Protein AF-A0AAW6TXP4-F1 (afdb_monomer_lite)

Foldseek 3Di:
DDPVVVVVVVVVVVVLVVLVVLLVLLVLVVVCVVPVDPVSVVVNVVCVVVNVVVLVVQQVVCCVPPVDGADPVRSSVSSNVVSVVVNVVSVVVVVVVD

pLDDT: mean 76.38, std 8.41, range [42.56, 86.06]

Organism: NCBI:txid3044600

Radius of gyration: 16.15 Å; chains: 1; bounding box: 36×32×45 Å

Secondary structure (DSSP, 8-state):
--HHHHHHHHHHHHHHHHHHHHHHHHHHHHHHHHS--HHHHHHHHHHHHHHHHHHHHHHHHHHHHHS-PPPHHHHHHHHHHHHHHHHHHHHHHHHTT-

Sequence (98 aa):
MGIPQLLVFTTVYFLCMVVDVGLFFLMIRALVLRWPTWWLVGFDAAGRRLIDGLLLRINNLWYGVFHTHLSDKGQLIAAIVLFYLAWLAVHSSTSVVR

Structure (mmCIF, N/CA/C/O backbone):
data_AF-A0AAW6TXP4-F1
#
_entry.id   AF-A0AAW6TXP4-F1
#
loop_
_atom_site.group_PDB
_atom_site.id
_atom_site.type_symbol
_atom_site.label_atom_id
_atom_site.label_alt_id
_atom_site.label_comp_id
_atom_site.label_asym_id
_atom_site.label_entity_id
_atom_site.label_seq_id
_atom_site.pdbx_PDB_ins_code
_atom_site.Cartn_x
_atom_site.Cartn_y
_atom_site.Cartn_z
_atom_site.occupancy
_atom_site.B_iso_or_equiv
_atom_site.auth_seq_id
_atom_site.auth_comp_id
_atom_site.auth_asym_id
_atom_site.auth_atom_id
_atom_site.pdbx_PDB_model_num
ATOM 1 N N . MET A 1 1 ? 9.467 13.247 -30.230 1.00 54.69 1 MET A N 1
ATOM 2 C CA . MET A 1 1 ? 9.672 12.292 -29.117 1.00 54.69 1 MET A CA 1
ATOM 3 C C . MET A 1 1 ? 9.410 10.895 -2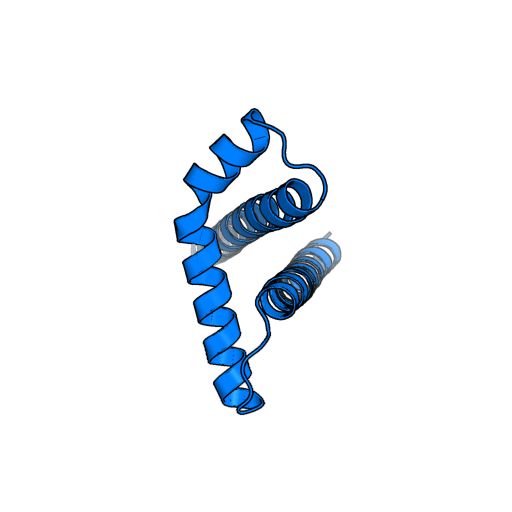9.650 1.00 54.69 1 MET A C 1
ATOM 5 O O . MET A 1 1 ? 8.447 10.730 -30.388 1.00 54.69 1 MET A O 1
ATOM 9 N N . GLY A 1 2 ? 10.295 9.932 -29.390 1.00 67.00 2 GLY A N 1
ATOM 10 C CA . GLY A 1 2 ? 10.178 8.594 -29.979 1.00 67.00 2 GLY A CA 1
ATOM 11 C C . GLY A 1 2 ? 8.992 7.819 -29.398 1.00 67.00 2 GLY A C 1
ATOM 12 O O . GLY A 1 2 ? 8.755 7.875 -28.193 1.00 67.00 2 GLY A O 1
ATOM 13 N N . ILE A 1 3 ? 8.297 7.047 -30.238 1.00 69.94 3 ILE A N 1
ATOM 14 C CA . ILE A 1 3 ? 7.236 6.091 -29.862 1.00 69.94 3 ILE A CA 1
ATOM 15 C C . ILE A 1 3 ? 7.566 5.272 -28.585 1.00 69.94 3 ILE A C 1
ATOM 17 O O . ILE A 1 3 ? 6.680 5.147 -27.737 1.00 69.94 3 ILE A O 1
ATOM 21 N N . PRO A 1 4 ? 8.808 4.777 -28.352 1.00 73.19 4 PRO A N 1
ATOM 22 C CA . PRO A 1 4 ? 9.121 4.035 -27.123 1.00 73.19 4 PRO A CA 1
ATOM 23 C C . PRO A 1 4 ? 9.096 4.884 -25.844 1.00 73.19 4 PRO A C 1
ATOM 25 O O . PRO A 1 4 ? 8.738 4.375 -24.787 1.00 73.19 4 PRO A O 1
ATOM 28 N N . GLN A 1 5 ? 9.435 6.174 -25.908 1.00 71.31 5 GLN A N 1
ATOM 29 C CA . GLN A 1 5 ? 9.419 7.043 -24.724 1.00 71.31 5 GLN A CA 1
ATOM 30 C C . GLN A 1 5 ? 7.983 7.304 -24.264 1.00 71.31 5 GLN A C 1
ATOM 32 O O . GLN A 1 5 ? 7.702 7.293 -23.070 1.00 71.31 5 GLN A O 1
ATOM 37 N N . LEU A 1 6 ? 7.065 7.473 -25.218 1.00 73.94 6 LEU A N 1
ATOM 38 C CA . LEU A 1 6 ? 5.653 7.725 -24.944 1.00 73.94 6 LEU A CA 1
ATOM 39 C C . LEU A 1 6 ? 5.007 6.532 -24.219 1.00 73.94 6 LEU A C 1
ATOM 41 O O . LEU A 1 6 ? 4.345 6.729 -23.206 1.00 73.94 6 LEU A O 1
ATOM 45 N N . LEU A 1 7 ? 5.305 5.302 -24.654 1.00 78.19 7 LEU A N 1
ATOM 46 C CA . LEU A 1 7 ? 4.864 4.066 -23.991 1.00 78.19 7 LEU A CA 1
ATOM 47 C C . LEU A 1 7 ? 5.352 3.951 -22.541 1.00 78.19 7 LEU A C 1
ATOM 49 O O . LEU A 1 7 ? 4.580 3.567 -21.658 1.00 78.19 7 LEU A O 1
ATOM 53 N N . VAL A 1 8 ? 6.615 4.300 -22.279 1.00 80.12 8 VAL A N 1
ATOM 54 C CA . VAL A 1 8 ? 7.173 4.282 -20.918 1.00 80.12 8 VAL A CA 1
ATOM 55 C C . VAL A 1 8 ? 6.449 5.294 -20.033 1.00 80.12 8 VAL A C 1
ATOM 57 O O . VAL A 1 8 ? 5.996 4.931 -18.949 1.00 80.12 8 VAL A O 1
ATOM 60 N N . PHE A 1 9 ? 6.251 6.527 -20.510 1.00 79.25 9 PHE A N 1
ATOM 61 C CA . PHE A 1 9 ? 5.509 7.544 -19.763 1.00 79.25 9 PHE A CA 1
ATOM 62 C C . PHE A 1 9 ? 4.070 7.115 -19.470 1.00 79.25 9 PHE A C 1
ATOM 64 O O . PHE A 1 9 ? 3.630 7.237 -18.330 1.00 79.25 9 PHE A O 1
ATOM 71 N N . THR A 1 10 ? 3.346 6.558 -20.446 1.00 81.81 10 THR A N 1
ATOM 72 C CA . THR A 1 10 ? 1.967 6.090 -20.231 1.00 81.81 10 THR A CA 1
ATOM 73 C C . THR A 1 10 ? 1.905 4.945 -19.221 1.00 81.81 10 THR A C 1
ATOM 75 O O . THR A 1 10 ? 1.012 4.921 -18.379 1.00 81.81 10 THR A O 1
ATOM 78 N N . THR A 1 11 ? 2.873 4.027 -19.253 1.00 83.44 11 THR A N 1
ATOM 79 C CA . THR A 1 11 ? 2.934 2.897 -18.313 1.00 83.44 11 THR A CA 1
ATOM 80 C C . THR A 1 11 ? 3.203 3.370 -16.885 1.00 83.44 11 THR A C 1
ATOM 82 O O . THR A 1 11 ? 2.517 2.950 -15.955 1.00 83.44 11 THR A O 1
ATOM 85 N N . VAL A 1 12 ? 4.159 4.289 -16.707 1.00 78.75 12 VAL A N 1
ATOM 86 C CA . VAL A 1 12 ? 4.449 4.902 -15.401 1.00 78.75 12 VAL A CA 1
ATOM 87 C C . VAL A 1 12 ? 3.232 5.675 -14.893 1.00 78.75 12 VAL A C 1
ATOM 89 O O . VAL A 1 12 ? 2.871 5.545 -13.726 1.00 78.75 12 VAL A O 1
ATOM 92 N N . TYR A 1 13 ? 2.549 6.416 -15.766 1.00 79.12 13 TYR A N 1
ATOM 93 C CA . TYR A 1 13 ? 1.352 7.171 -15.401 1.00 79.12 13 TYR A CA 1
ATOM 94 C C . TYR A 1 13 ? 0.191 6.259 -14.984 1.00 79.12 13 TYR A C 1
ATOM 96 O O . TYR A 1 13 ? -0.486 6.525 -13.993 1.00 79.12 13 TYR A O 1
ATOM 104 N N . PHE A 1 14 ? -0.009 5.145 -15.693 1.00 81.94 14 PHE A N 1
ATOM 105 C CA . PHE A 1 14 ? -1.014 4.145 -15.339 1.00 81.94 14 PHE A CA 1
ATOM 106 C C . PHE A 1 14 ? -0.717 3.504 -13.978 1.00 81.94 14 PHE A C 1
ATOM 108 O O . PHE A 1 14 ? -1.612 3.373 -13.147 1.00 81.94 14 PHE A O 1
ATOM 115 N N . LEU A 1 15 ? 0.549 3.165 -13.715 1.00 78.62 15 LEU A N 1
ATOM 116 C CA . LEU A 1 15 ? 0.981 2.670 -12.406 1.00 78.62 15 LEU A CA 1
ATOM 117 C C . LEU A 1 15 ? 0.719 3.693 -11.295 1.00 78.62 15 LEU A C 1
ATOM 119 O O . LEU A 1 15 ? 0.229 3.309 -10.236 1.00 78.62 15 LEU A O 1
ATOM 123 N N . CYS A 1 16 ? 0.975 4.980 -11.542 1.00 78.62 16 CYS A N 1
ATOM 124 C CA . CYS A 1 16 ? 0.669 6.045 -10.583 1.00 78.62 16 CYS A CA 1
ATOM 125 C C . CYS A 1 16 ? -0.830 6.116 -10.282 1.00 78.62 16 CYS A C 1
ATOM 127 O O . CYS A 1 16 ? -1.214 6.089 -9.120 1.00 78.62 16 CYS A O 1
ATOM 129 N N . MET A 1 17 ? -1.676 6.083 -11.314 1.00 79.75 17 MET A N 1
ATOM 130 C CA . MET A 1 17 ? -3.135 6.027 -11.165 1.00 79.75 17 MET A CA 1
ATOM 131 C C . MET A 1 17 ? -3.585 4.851 -10.289 1.00 79.75 17 MET A C 1
ATOM 133 O O . MET A 1 17 ? -4.417 5.019 -9.401 1.00 79.75 17 MET A O 1
ATOM 137 N N . VAL A 1 18 ? -3.019 3.658 -10.493 1.00 80.50 18 VAL A N 1
ATOM 138 C CA . VAL A 1 18 ? -3.339 2.483 -9.667 1.00 80.50 18 VAL A CA 1
ATOM 139 C C . VAL A 1 18 ? -2.905 2.688 -8.210 1.00 80.50 18 VAL A C 1
ATOM 141 O O . VAL A 1 18 ? -3.635 2.303 -7.293 1.00 80.50 18 VAL A O 1
ATOM 144 N N . VAL A 1 19 ? -1.747 3.314 -7.983 1.00 77.94 19 VAL A N 1
ATOM 145 C CA . VAL A 1 19 ? -1.253 3.661 -6.641 1.00 77.94 19 VAL A CA 1
ATOM 146 C C . VAL A 1 19 ? -2.170 4.681 -5.960 1.00 77.94 19 VAL A C 1
ATOM 148 O O . VAL A 1 19 ? -2.537 4.468 -4.805 1.00 77.94 19 VAL A O 1
ATOM 151 N N . ASP A 1 20 ? -2.602 5.728 -6.666 1.00 78.06 20 ASP A N 1
ATOM 152 C CA . ASP A 1 20 ? -3.537 6.741 -6.159 1.00 78.06 20 ASP A CA 1
ATOM 153 C C . ASP A 1 20 ? -4.896 6.132 -5.792 1.00 78.06 20 ASP A C 1
ATOM 155 O O . ASP A 1 20 ? -5.439 6.403 -4.719 1.00 78.06 20 ASP A O 1
ATOM 159 N N . VAL A 1 21 ? -5.429 5.243 -6.636 1.00 83.31 21 VAL A N 1
ATOM 160 C CA . VAL A 1 21 ? -6.665 4.506 -6.337 1.00 83.31 21 VAL A CA 1
ATOM 161 C C . VAL A 1 21 ? -6.489 3.652 -5.078 1.00 83.31 21 VAL A C 1
ATOM 163 O O . VAL A 1 21 ? -7.354 3.661 -4.202 1.00 83.31 21 VAL A O 1
ATOM 166 N N . GLY A 1 22 ? -5.359 2.951 -4.940 1.00 80.25 22 GLY A N 1
ATOM 167 C CA . GLY A 1 22 ? -5.038 2.182 -3.735 1.00 80.25 22 GLY A CA 1
ATOM 168 C C . GLY A 1 22 ? -4.998 3.052 -2.475 1.00 80.25 22 GLY A C 1
ATOM 169 O O . GLY A 1 22 ? -5.623 2.705 -1.472 1.00 80.25 22 GLY A O 1
ATOM 170 N N . LEU A 1 23 ? -4.333 4.207 -2.553 1.00 79.25 23 LEU A N 1
ATOM 171 C CA . LEU A 1 23 ? -4.275 5.226 -1.499 1.00 79.25 23 LEU A CA 1
ATOM 172 C C . LEU A 1 23 ? -5.658 5.705 -1.086 1.00 79.25 23 LEU A C 1
ATOM 174 O O . LEU A 1 23 ? -5.949 5.777 0.107 1.00 79.25 23 LEU A O 1
ATOM 178 N N . PHE A 1 24 ? -6.516 5.986 -2.063 1.00 82.88 24 PHE A N 1
ATOM 179 C CA . PHE A 1 24 ? -7.877 6.435 -1.822 1.00 82.88 24 PHE A CA 1
ATOM 180 C C . PHE A 1 24 ? -8.661 5.415 -0.990 1.00 82.88 24 PHE A C 1
ATOM 182 O O . PHE A 1 24 ? -9.215 5.764 0.052 1.00 82.88 24 PHE A O 1
ATOM 189 N N . PHE A 1 25 ? -8.643 4.135 -1.373 1.00 83.19 25 PHE A N 1
ATOM 190 C CA . PHE A 1 25 ? -9.309 3.082 -0.597 1.00 83.19 25 PHE A CA 1
ATOM 191 C C . PHE A 1 25 ? -8.707 2.906 0.806 1.00 83.19 25 PHE A C 1
ATOM 193 O O . PHE A 1 25 ? -9.434 2.652 1.768 1.00 83.19 25 PHE A O 1
ATOM 200 N N . LEU A 1 26 ? -7.392 3.074 0.952 1.00 81.56 26 LEU A N 1
ATOM 201 C CA . LEU A 1 26 ? -6.705 2.967 2.240 1.00 81.56 26 LEU A CA 1
ATOM 202 C C . LEU A 1 26 ? -7.094 4.111 3.181 1.00 81.56 26 LEU A C 1
ATOM 204 O O . LEU A 1 26 ? -7.344 3.899 4.370 1.00 81.56 26 LEU A O 1
ATOM 208 N N . MET A 1 27 ? -7.221 5.312 2.622 1.00 80.75 27 MET A N 1
ATOM 209 C CA . MET A 1 27 ? -7.683 6.504 3.318 1.00 80.75 27 MET A CA 1
ATOM 210 C C . MET A 1 27 ? -9.154 6.370 3.722 1.00 80.75 27 MET A C 1
ATOM 212 O O . MET A 1 27 ? -9.499 6.691 4.857 1.00 80.75 27 MET A O 1
ATOM 216 N N . ILE A 1 28 ? -10.002 5.809 2.851 1.00 82.25 28 ILE A N 1
ATOM 217 C CA . ILE A 1 28 ? -11.390 5.464 3.183 1.00 82.25 28 ILE A CA 1
ATOM 218 C C . ILE A 1 28 ? -11.445 4.482 4.355 1.00 82.25 28 ILE A C 1
ATOM 220 O O . ILE A 1 28 ? -12.189 4.727 5.299 1.00 82.25 28 ILE A O 1
ATOM 224 N N . ARG A 1 29 ? -10.629 3.421 4.367 1.00 80.75 29 ARG A N 1
ATOM 225 C CA . ARG A 1 29 ? -10.593 2.464 5.487 1.00 80.75 29 ARG A CA 1
ATOM 226 C C . ARG A 1 29 ? -10.172 3.127 6.800 1.00 80.75 29 ARG A C 1
ATOM 228 O O . ARG A 1 29 ? -10.772 2.866 7.842 1.00 80.75 29 ARG A O 1
ATOM 235 N N . ALA A 1 30 ? -9.186 4.024 6.757 1.00 79.06 30 ALA A N 1
ATOM 236 C CA . ALA A 1 30 ? -8.796 4.828 7.916 1.00 79.06 30 ALA A CA 1
ATOM 237 C C . ALA A 1 30 ? -9.932 5.758 8.382 1.00 79.06 30 ALA A C 1
ATOM 239 O O . ALA A 1 30 ? -10.159 5.915 9.584 1.00 79.06 30 ALA A O 1
ATOM 240 N N . LEU A 1 31 ? -10.681 6.330 7.436 1.00 83.25 31 LEU A N 1
ATOM 241 C CA . LEU A 1 31 ? -11.831 7.181 7.715 1.00 83.25 31 LEU A CA 1
ATOM 242 C C . LEU A 1 31 ? -12.989 6.385 8.323 1.00 83.25 31 LEU A C 1
ATOM 244 O O . LEU A 1 31 ? -13.573 6.841 9.296 1.00 83.25 31 LEU A O 1
ATOM 248 N N . VAL A 1 32 ? -13.263 5.174 7.834 1.00 83.88 32 VAL A N 1
ATOM 249 C CA . VAL A 1 32 ? -14.270 4.241 8.376 1.00 83.88 32 VAL A CA 1
ATOM 250 C C . VAL A 1 32 ? -13.927 3.838 9.808 1.00 83.88 32 VAL A C 1
ATOM 252 O O . VAL A 1 32 ? -14.805 3.810 10.665 1.00 83.88 32 VAL A O 1
ATOM 255 N N . LEU A 1 33 ? -12.646 3.583 10.094 1.00 80.25 33 LEU A N 1
ATOM 256 C CA . LEU A 1 33 ? -12.151 3.295 11.445 1.00 80.25 33 LEU A CA 1
ATOM 257 C C . LEU A 1 33 ? -12.409 4.439 12.433 1.00 80.25 33 LEU A C 1
ATOM 259 O O . LEU A 1 33 ? -12.594 4.192 13.623 1.00 80.25 33 LEU A O 1
ATOM 263 N N . ARG A 1 34 ? -12.400 5.685 11.952 1.00 80.19 34 ARG A N 1
ATOM 264 C CA . ARG A 1 34 ? -12.641 6.883 12.764 1.00 80.19 34 ARG A CA 1
ATOM 265 C C . ARG A 1 34 ? -14.136 7.251 12.808 1.00 80.19 34 ARG A C 1
ATOM 267 O O . ARG A 1 34 ? -14.608 7.679 13.854 1.00 80.19 34 ARG A O 1
ATOM 274 N N . TRP A 1 35 ? -14.852 7.118 11.688 1.00 82.06 35 TRP A N 1
ATOM 275 C CA . TRP A 1 35 ? -16.238 7.555 11.454 1.00 82.06 35 TRP A CA 1
ATOM 276 C C . TRP A 1 35 ? -17.013 6.480 10.668 1.00 82.06 35 TRP A C 1
ATOM 278 O O . TRP A 1 35 ? -17.231 6.620 9.458 1.00 82.06 35 TRP A O 1
ATOM 288 N N . PRO A 1 36 ? -17.456 5.399 11.331 1.00 80.94 36 PRO A N 1
ATOM 289 C CA . PRO A 1 36 ? -18.169 4.313 10.671 1.00 80.94 36 PRO A CA 1
ATOM 290 C C . PRO A 1 36 ? -19.591 4.756 10.303 1.00 80.94 36 PRO A C 1
ATOM 292 O O . PRO A 1 36 ? -20.528 4.660 11.091 1.00 80.94 36 PRO A O 1
ATOM 295 N N . THR A 1 37 ? -19.762 5.257 9.084 1.00 86.06 37 THR A N 1
ATOM 296 C CA . THR A 1 37 ? -21.070 5.582 8.497 1.00 86.06 37 THR A CA 1
ATOM 297 C C . THR A 1 37 ? -21.481 4.489 7.522 1.00 86.06 37 THR A C 1
ATOM 299 O O . THR A 1 37 ? -20.645 3.931 6.817 1.00 86.06 37 THR A O 1
ATOM 302 N N . TRP A 1 38 ? -22.777 4.181 7.456 1.00 83.94 38 TRP A N 1
ATOM 303 C CA . TRP A 1 38 ? -23.306 3.057 6.669 1.00 83.94 38 TRP A CA 1
ATOM 304 C C . TRP A 1 38 ? -22.877 3.083 5.195 1.00 83.94 38 TRP A C 1
ATOM 306 O O . TRP A 1 38 ? -22.525 2.048 4.634 1.00 83.94 38 TRP A O 1
ATOM 316 N N . TRP A 1 39 ? -22.833 4.270 4.586 1.00 83.62 39 TRP A N 1
ATOM 317 C CA . TRP A 1 39 ? -22.367 4.445 3.208 1.00 83.62 39 TRP A CA 1
ATOM 318 C C . TRP A 1 39 ? -20.865 4.148 3.049 1.00 83.62 39 TRP A C 1
ATOM 320 O O . TRP A 1 39 ? -20.460 3.424 2.141 1.00 83.62 39 TRP A O 1
ATOM 330 N N . LEU A 1 40 ? -20.046 4.634 3.984 1.00 81.06 40 LEU A N 1
ATOM 331 C CA . LEU A 1 40 ? -18.597 4.423 4.022 1.00 81.06 40 LEU A CA 1
ATOM 332 C C . LEU A 1 40 ? -18.232 2.955 4.287 1.00 81.06 40 LEU A C 1
ATOM 334 O O . LEU A 1 40 ? -17.308 2.435 3.670 1.00 81.06 40 LEU A O 1
ATOM 338 N N . VAL A 1 41 ? -18.988 2.264 5.142 1.00 82.00 41 VAL A N 1
ATOM 339 C CA . VAL A 1 41 ? -18.817 0.824 5.402 1.00 82.00 41 VAL A CA 1
ATOM 340 C C . VAL A 1 41 ? -19.168 -0.009 4.165 1.00 82.00 41 VAL A C 1
ATOM 342 O O . VAL A 1 41 ? -18.455 -0.960 3.853 1.00 82.00 41 VAL A O 1
ATOM 345 N N . GLY A 1 42 ? -20.223 0.355 3.428 1.00 82.12 42 GLY A N 1
ATOM 346 C CA . GLY A 1 42 ? -20.559 -0.295 2.157 1.00 82.12 42 GLY A CA 1
ATOM 347 C C . GLY A 1 42 ? -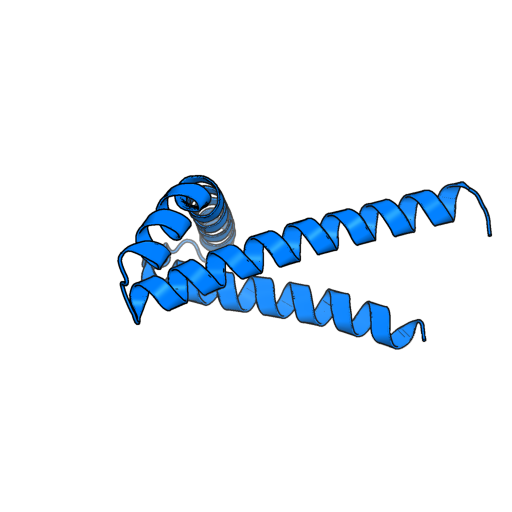19.463 -0.122 1.101 1.00 82.12 42 GLY A C 1
ATOM 348 O O . GLY A 1 42 ? -19.123 -1.070 0.392 1.00 82.12 42 GLY A O 1
ATOM 349 N N . PHE A 1 43 ? -18.856 1.066 1.043 1.00 80.75 43 PHE A N 1
ATOM 350 C CA . PHE A 1 43 ? -17.739 1.347 0.144 1.00 80.75 43 PHE A CA 1
ATOM 351 C C . PHE A 1 43 ? -16.451 0.607 0.554 1.00 80.75 43 PHE A C 1
ATOM 353 O O . PHE A 1 43 ? -15.787 0.012 -0.296 1.00 80.75 43 PHE A O 1
ATOM 360 N N . ASP A 1 44 ? -16.129 0.567 1.854 1.00 81.44 44 ASP A N 1
ATOM 361 C CA . ASP A 1 44 ? -15.021 -0.238 2.395 1.00 81.44 44 ASP A CA 1
ATOM 362 C C . ASP A 1 44 ? -15.198 -1.719 2.062 1.00 81.44 44 ASP A C 1
ATOM 364 O O . ASP A 1 44 ? -14.256 -2.359 1.610 1.00 81.44 44 ASP A O 1
ATOM 368 N N . ALA A 1 45 ? -16.411 -2.260 2.202 1.00 83.38 45 ALA A N 1
ATOM 369 C CA . ALA A 1 45 ? -16.692 -3.662 1.907 1.00 83.38 45 ALA A CA 1
ATOM 370 C C . ALA A 1 45 ? -16.391 -4.034 0.443 1.00 83.38 45 ALA A C 1
ATOM 372 O O . ALA A 1 45 ? -15.875 -5.123 0.187 1.00 83.38 45 ALA A O 1
ATOM 373 N N . ALA A 1 46 ? -16.646 -3.125 -0.505 1.00 84.62 46 ALA A N 1
ATOM 374 C CA . ALA A 1 46 ? -16.310 -3.324 -1.914 1.00 84.62 46 ALA A CA 1
ATOM 375 C C . ALA A 1 46 ? -14.787 -3.328 -2.155 1.00 84.62 46 ALA A C 1
ATOM 377 O O . ALA A 1 46 ? -14.277 -4.159 -2.909 1.00 84.62 46 ALA A O 1
ATOM 378 N N . GLY A 1 47 ? -14.051 -2.437 -1.481 1.00 78.81 47 GLY A N 1
ATOM 379 C CA . GLY A 1 47 ? -12.589 -2.328 -1.571 1.00 78.81 47 GLY A CA 1
ATOM 380 C C . GLY A 1 47 ? -11.811 -3.283 -0.657 1.00 78.81 47 GLY A C 1
ATOM 381 O O . GLY A 1 47 ? -10.589 -3.395 -0.777 1.00 78.81 47 GLY A O 1
ATOM 382 N N . ARG A 1 48 ? -12.491 -3.995 0.249 1.00 82.81 48 ARG A N 1
ATOM 383 C CA . ARG A 1 48 ? -11.864 -4.736 1.351 1.00 82.81 48 ARG A CA 1
ATOM 384 C C . ARG A 1 48 ? -10.850 -5.766 0.874 1.00 82.81 48 ARG A C 1
ATOM 386 O O . ARG A 1 48 ? -9.740 -5.789 1.387 1.00 82.81 48 ARG A O 1
ATOM 393 N N . ARG A 1 49 ? -11.185 -6.560 -0.150 1.00 82.81 49 ARG A N 1
ATOM 394 C CA . ARG A 1 49 ? -10.266 -7.570 -0.712 1.00 82.81 49 ARG A CA 1
ATOM 395 C C . ARG A 1 49 ? -8.986 -6.955 -1.277 1.00 82.81 49 ARG A C 1
ATOM 397 O O . ARG A 1 49 ? -7.918 -7.540 -1.124 1.00 82.81 49 ARG A O 1
ATOM 404 N N . LEU A 1 50 ? -9.097 -5.791 -1.919 1.00 81.50 50 LEU A N 1
ATOM 405 C CA . LEU A 1 50 ? -7.950 -5.075 -2.471 1.00 81.50 50 LEU A CA 1
ATOM 406 C C . LEU A 1 50 ? -7.026 -4.618 -1.337 1.00 81.50 50 LEU A C 1
ATOM 408 O O . LEU A 1 50 ? -5.829 -4.889 -1.369 1.00 81.50 50 LEU A O 1
ATOM 412 N N . ILE A 1 51 ? -7.599 -3.978 -0.314 1.00 80.94 51 ILE A N 1
ATOM 413 C CA . ILE A 1 51 ? -6.839 -3.450 0.822 1.00 80.94 51 ILE A CA 1
ATOM 414 C C . ILE A 1 51 ? -6.256 -4.571 1.683 1.00 80.94 51 ILE A C 1
ATOM 416 O O . ILE A 1 51 ? -5.096 -4.480 2.064 1.00 80.94 51 ILE A O 1
ATOM 420 N N . ASP A 1 52 ? -7.002 -5.641 1.958 1.00 83.19 52 ASP A N 1
ATOM 421 C CA . ASP A 1 52 ? -6.492 -6.787 2.719 1.00 83.19 52 ASP A CA 1
ATOM 422 C C . ASP A 1 52 ? -5.320 -7.456 1.990 1.00 83.19 52 ASP A C 1
ATOM 424 O O . ASP A 1 52 ? -4.301 -7.756 2.608 1.00 83.19 52 ASP A O 1
ATOM 428 N N . GLY A 1 53 ? -5.408 -7.618 0.664 1.00 82.88 53 GLY A N 1
ATOM 429 C CA . GLY A 1 53 ? -4.291 -8.118 -0.140 1.00 82.88 53 GLY A CA 1
ATOM 430 C C . GLY A 1 53 ? -3.065 -7.198 -0.094 1.00 82.88 53 GLY A C 1
ATOM 431 O O . GLY A 1 53 ? -1.930 -7.673 -0.025 1.00 82.88 53 GLY A O 1
ATOM 432 N N . LEU A 1 54 ? -3.287 -5.883 -0.084 1.00 79.81 54 LEU A N 1
ATOM 433 C CA . LEU A 1 54 ? -2.235 -4.876 0.031 1.00 79.81 54 LEU A CA 1
ATOM 434 C C . LEU A 1 54 ? -1.547 -4.925 1.405 1.00 79.81 54 LEU A C 1
ATOM 436 O O . LEU A 1 54 ? -0.320 -4.991 1.481 1.00 79.81 54 LEU A O 1
ATOM 440 N N . LEU A 1 55 ? -2.337 -4.945 2.483 1.00 80.38 55 LEU A N 1
ATOM 441 C CA . LEU A 1 55 ? -1.863 -5.025 3.866 1.00 80.38 55 LEU A CA 1
ATOM 442 C C . LEU A 1 55 ? -1.096 -6.323 4.110 1.00 80.38 55 LEU A C 1
ATOM 444 O O . LEU A 1 55 ? -0.027 -6.288 4.713 1.00 80.38 55 LEU A O 1
ATOM 448 N N . LEU A 1 56 ? -1.576 -7.448 3.572 1.00 82.50 56 LEU A N 1
ATOM 449 C CA . LE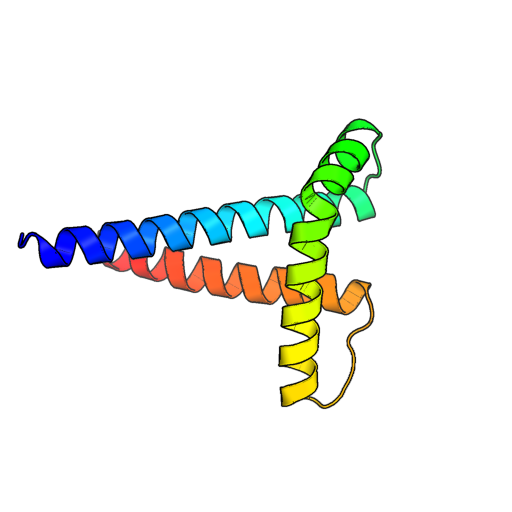U A 1 56 ? -0.877 -8.729 3.642 1.00 82.50 56 LEU A CA 1
ATOM 450 C C . LEU A 1 56 ? 0.501 -8.650 2.973 1.00 82.50 56 LEU A C 1
ATOM 452 O O . LEU A 1 56 ? 1.492 -9.127 3.520 1.00 82.50 56 LEU A O 1
ATOM 456 N N . ARG A 1 57 ? 0.585 -8.017 1.798 1.00 81.56 57 ARG A N 1
ATOM 457 C CA . ARG A 1 57 ? 1.846 -7.869 1.062 1.00 81.56 57 ARG A CA 1
ATOM 458 C C . ARG A 1 57 ? 2.838 -6.984 1.814 1.00 81.56 57 ARG A C 1
ATOM 460 O O . ARG A 1 57 ? 4.021 -7.308 1.863 1.00 81.56 57 ARG A O 1
ATOM 467 N N . ILE A 1 58 ? 2.345 -5.920 2.444 1.00 75.94 58 ILE A N 1
ATOM 468 C CA . ILE A 1 58 ? 3.137 -5.032 3.302 1.00 75.94 58 ILE A CA 1
ATOM 469 C C . ILE A 1 58 ? 3.597 -5.765 4.563 1.00 75.94 58 ILE A C 1
ATOM 471 O O . ILE A 1 58 ? 4.770 -5.679 4.911 1.00 75.94 58 ILE A O 1
ATOM 475 N N . ASN A 1 59 ? 2.722 -6.534 5.213 1.00 78.50 59 ASN A N 1
ATOM 476 C CA . ASN A 1 59 ? 3.079 -7.334 6.382 1.00 78.50 59 ASN A CA 1
ATOM 477 C C . ASN A 1 59 ? 4.125 -8.402 6.032 1.00 78.50 59 ASN A C 1
ATOM 479 O O . ASN A 1 59 ? 5.060 -8.599 6.796 1.00 78.50 59 ASN A O 1
ATOM 483 N N . ASN A 1 60 ? 4.028 -9.040 4.861 1.00 82.06 60 ASN A N 1
ATOM 484 C CA . ASN A 1 60 ? 5.028 -10.004 4.394 1.00 82.06 60 ASN A CA 1
ATOM 485 C C . ASN A 1 60 ? 6.385 -9.344 4.110 1.00 82.06 60 ASN A C 1
ATOM 487 O O . ASN A 1 60 ? 7.419 -9.887 4.493 1.00 82.06 60 ASN A O 1
ATOM 491 N N . LEU A 1 61 ? 6.394 -8.165 3.476 1.00 79.38 61 LEU A N 1
ATOM 492 C CA . LEU A 1 61 ? 7.616 -7.378 3.279 1.00 79.38 61 LEU A CA 1
ATOM 493 C C . LEU A 1 61 ? 8.235 -6.974 4.621 1.00 79.38 61 LEU A C 1
ATOM 495 O O . LEU A 1 61 ? 9.433 -7.144 4.826 1.00 79.38 61 LEU A O 1
ATOM 499 N N . TRP A 1 62 ? 7.413 -6.486 5.549 1.00 77.75 62 TRP A N 1
ATOM 500 C CA . TRP A 1 62 ? 7.856 -6.080 6.877 1.00 77.75 62 TRP A CA 1
ATOM 501 C C . TRP A 1 62 ? 8.396 -7.253 7.689 1.00 77.75 62 TRP A C 1
ATOM 503 O O . TRP A 1 62 ? 9.454 -7.140 8.298 1.00 77.75 62 TRP A O 1
ATOM 513 N N . TYR A 1 63 ? 7.716 -8.398 7.652 1.00 74.69 63 TYR A N 1
ATOM 514 C CA . TYR A 1 63 ? 8.175 -9.626 8.287 1.00 74.69 63 TYR A CA 1
ATOM 515 C C . TYR A 1 63 ? 9.519 -10.083 7.708 1.00 74.69 63 TYR A C 1
ATOM 517 O O . TYR A 1 63 ? 10.414 -10.443 8.463 1.00 74.69 63 TYR A O 1
ATOM 525 N N . GLY A 1 64 ? 9.716 -9.982 6.391 1.00 80.56 64 GLY A N 1
ATOM 526 C CA . GLY A 1 64 ? 11.004 -10.287 5.762 1.00 80.56 64 GLY A CA 1
ATOM 527 C C . GLY A 1 64 ? 12.160 -9.410 6.261 1.00 80.56 64 GLY A C 1
ATOM 528 O O . GLY A 1 64 ? 13.285 -9.891 6.368 1.00 80.56 64 GLY A O 1
ATOM 529 N N . VAL A 1 65 ? 11.892 -8.148 6.611 1.00 78.44 65 VAL A N 1
ATOM 530 C CA . VAL A 1 65 ? 12.917 -7.194 7.076 1.00 78.44 65 VAL A CA 1
ATOM 531 C C . VAL A 1 65 ? 13.113 -7.250 8.594 1.00 78.44 65 VAL A C 1
ATOM 533 O O . VAL A 1 65 ? 14.240 -7.316 9.071 1.00 78.44 65 VAL A O 1
ATOM 536 N N . PHE A 1 66 ? 12.024 -7.246 9.362 1.00 76.19 66 PHE A N 1
ATOM 537 C CA . PHE A 1 66 ? 12.035 -7.070 10.817 1.00 76.19 66 PHE A CA 1
ATOM 538 C C . PHE A 1 66 ? 11.646 -8.327 11.605 1.00 76.19 66 PHE A C 1
ATOM 540 O O . PHE A 1 66 ? 11.637 -8.278 12.834 1.00 76.19 66 PHE A O 1
ATOM 547 N N . HIS A 1 67 ? 11.285 -9.430 10.934 1.00 76.69 67 HIS A N 1
ATOM 548 C CA . HIS A 1 67 ? 10.886 -10.720 11.533 1.00 76.69 67 HIS A CA 1
ATOM 549 C C . HIS A 1 67 ? 9.795 -10.594 12.612 1.00 76.69 67 HIS A C 1
ATOM 551 O O . HIS A 1 67 ? 9.666 -11.420 13.513 1.00 76.69 67 HIS A O 1
ATOM 557 N N . THR A 1 68 ? 8.991 -9.538 12.522 1.00 74.06 68 THR A N 1
ATOM 558 C CA . THR A 1 68 ? 7.946 -9.190 13.481 1.00 74.06 68 THR A CA 1
ATOM 559 C C . THR A 1 68 ? 6.670 -8.869 12.723 1.00 74.06 68 THR A C 1
ATOM 561 O O . THR A 1 68 ? 6.697 -8.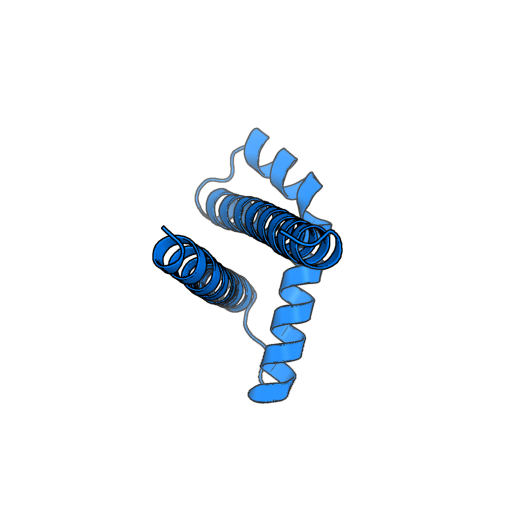233 11.669 1.00 74.06 68 THR A O 1
ATOM 564 N N . HIS A 1 69 ? 5.536 -9.336 13.243 1.00 72.88 69 HIS A N 1
ATOM 565 C CA . HIS A 1 69 ? 4.233 -9.015 12.675 1.00 72.88 69 HIS A CA 1
ATOM 566 C C . HIS A 1 69 ? 3.736 -7.682 13.222 1.00 72.88 69 HIS A C 1
ATOM 568 O O . HIS A 1 69 ? 3.730 -7.444 14.430 1.00 72.88 69 HIS A O 1
ATOM 574 N N . LEU A 1 70 ? 3.287 -6.817 12.319 1.00 68.94 70 LEU A N 1
ATOM 575 C CA . LEU A 1 70 ? 2.609 -5.582 12.688 1.00 68.94 70 LEU A CA 1
ATOM 576 C C . LEU A 1 70 ? 1.187 -5.907 13.162 1.00 68.94 70 LEU A C 1
ATOM 578 O O . LEU A 1 70 ? 0.472 -6.667 12.509 1.00 68.94 70 LEU A O 1
ATOM 582 N N . SER A 1 71 ? 0.764 -5.287 14.268 1.00 75.81 71 SER A N 1
ATOM 583 C CA . SER A 1 71 ? -0.645 -5.255 14.695 1.00 75.81 71 SER A CA 1
ATOM 584 C C . SER A 1 71 ? -1.526 -4.650 13.592 1.00 75.81 71 SER A C 1
ATOM 586 O O . SER A 1 71 ? -1.045 -3.798 12.850 1.00 75.81 71 SER A O 1
ATOM 588 N N . ASP A 1 72 ? -2.812 -5.008 13.503 1.00 69.38 72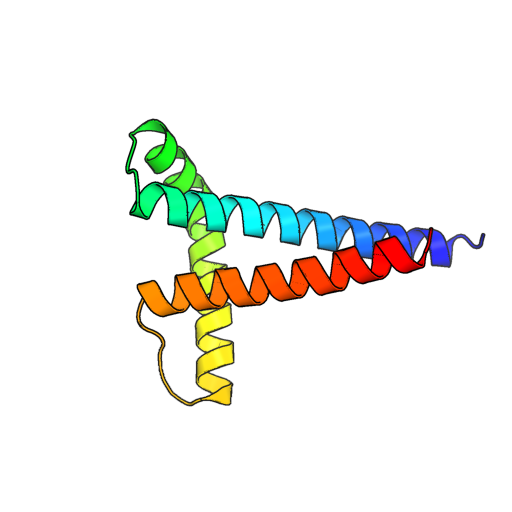 ASP A N 1
ATOM 589 C CA . ASP A 1 72 ? -3.732 -4.534 12.448 1.00 69.38 72 ASP A CA 1
ATOM 590 C C . ASP A 1 72 ? -3.729 -3.004 12.274 1.00 69.38 72 ASP A C 1
ATOM 592 O O . ASP A 1 72 ? -3.685 -2.482 11.159 1.00 69.38 72 ASP A O 1
ATOM 596 N N . LYS A 1 73 ? -3.701 -2.258 13.388 1.00 71.12 73 LYS A N 1
ATOM 597 C CA . LYS A 1 73 ? -3.583 -0.788 13.366 1.00 71.12 73 LYS A CA 1
ATOM 598 C C . LYS A 1 73 ? -2.220 -0.329 12.843 1.00 71.12 73 LYS A C 1
ATOM 600 O O . LYS A 1 73 ? -2.139 0.657 12.117 1.00 71.12 73 LYS A O 1
ATOM 605 N N . GLY A 1 74 ? -1.161 -1.051 13.202 1.00 72.19 74 GLY A N 1
ATOM 606 C CA . GLY A 1 74 ? 0.203 -0.807 12.739 1.00 72.19 74 GLY A CA 1
ATOM 607 C C . GLY A 1 74 ? 0.379 -1.092 11.249 1.00 72.19 74 GLY A C 1
ATOM 608 O O . GLY A 1 74 ? 1.036 -0.311 10.574 1.00 72.19 74 GLY A O 1
ATOM 609 N N . GLN A 1 75 ? -0.257 -2.137 10.712 1.00 75.38 75 GLN A N 1
ATOM 610 C CA . GLN A 1 75 ? -0.254 -2.434 9.275 1.00 75.38 75 GLN A CA 1
ATOM 611 C C . GLN A 1 75 ? -0.919 -1.313 8.481 1.00 75.38 75 GLN A C 1
ATOM 613 O O . GLN A 1 75 ? -0.391 -0.889 7.458 1.00 75.38 75 GLN A O 1
ATOM 618 N N . LEU A 1 76 ? -2.044 -0.793 8.979 1.00 73.00 76 LEU A N 1
ATOM 619 C CA . LEU A 1 76 ? -2.740 0.338 8.370 1.00 73.00 76 LEU A CA 1
ATOM 620 C C . LEU A 1 76 ? -1.879 1.603 8.371 1.00 73.00 76 LEU A C 1
ATOM 622 O O . LEU A 1 76 ? -1.736 2.236 7.332 1.00 73.00 76 LEU A O 1
ATOM 626 N N . ILE A 1 77 ? -1.253 1.944 9.502 1.00 77.12 77 ILE A N 1
ATOM 627 C CA . ILE A 1 77 ? -0.358 3.108 9.589 1.00 77.12 77 ILE A CA 1
ATOM 628 C C . ILE A 1 77 ? 0.862 2.924 8.682 1.00 77.12 77 ILE A C 1
ATOM 630 O O . ILE A 1 77 ? 1.186 3.825 7.914 1.00 77.12 77 ILE A O 1
ATOM 634 N N . ALA A 1 78 ? 1.511 1.759 8.724 1.00 74.38 78 ALA A N 1
ATOM 635 C CA . ALA A 1 78 ? 2.656 1.450 7.876 1.00 74.38 78 ALA A CA 1
ATOM 636 C C . ALA A 1 78 ? 2.286 1.533 6.391 1.00 74.38 78 ALA A C 1
ATOM 638 O O . ALA A 1 78 ? 3.042 2.097 5.606 1.00 74.38 78 ALA A O 1
ATOM 639 N N . ALA A 1 79 ? 1.104 1.045 6.011 1.00 75.00 79 ALA A N 1
ATOM 640 C CA . ALA A 1 79 ? 0.619 1.135 4.645 1.00 75.00 79 ALA A CA 1
ATOM 641 C C . ALA A 1 79 ? 0.345 2.574 4.212 1.00 75.00 79 ALA A C 1
ATOM 643 O O . ALA A 1 79 ? 0.778 2.946 3.127 1.00 75.00 79 ALA A O 1
ATOM 644 N N . ILE A 1 80 ? -0.285 3.396 5.059 1.00 77.38 80 ILE A N 1
ATOM 645 C CA . ILE A 1 80 ? -0.483 4.829 4.790 1.00 77.38 80 ILE A CA 1
ATOM 646 C C . ILE A 1 80 ? 0.866 5.527 4.611 1.00 77.38 80 ILE A C 1
ATOM 648 O O . ILE A 1 80 ? 1.050 6.241 3.633 1.00 77.38 80 ILE A O 1
ATOM 652 N N . VAL A 1 81 ? 1.820 5.310 5.521 1.00 79.38 81 VAL A N 1
ATOM 653 C CA . VAL A 1 81 ? 3.146 5.946 5.470 1.00 79.38 81 VAL A CA 1
ATOM 654 C C . VAL A 1 81 ? 3.913 5.521 4.220 1.00 79.38 81 VAL A C 1
ATOM 656 O O . VAL A 1 81 ? 4.458 6.368 3.518 1.00 79.38 81 VAL A O 1
ATOM 659 N N . LEU A 1 82 ? 3.933 4.224 3.909 1.00 78.25 82 LEU A N 1
ATOM 660 C CA . LEU A 1 82 ? 4.664 3.682 2.766 1.00 78.25 82 LEU A CA 1
ATOM 661 C C . LEU A 1 82 ? 4.064 4.157 1.438 1.00 78.25 82 LEU A C 1
ATOM 663 O O . LEU A 1 82 ? 4.802 4.559 0.540 1.00 78.25 82 LEU A O 1
ATOM 667 N N . PHE A 1 83 ? 2.735 4.194 1.335 1.00 75.12 83 PHE A N 1
ATOM 668 C CA . PHE A 1 83 ? 2.063 4.761 0.170 1.00 75.12 83 PHE A CA 1
ATOM 669 C C . PHE A 1 83 ? 2.243 6.274 0.061 1.00 75.12 83 PHE A C 1
ATOM 671 O O . PHE A 1 83 ? 2.449 6.775 -1.038 1.00 75.12 83 PHE A O 1
ATOM 678 N N . TYR A 1 84 ? 2.206 7.008 1.172 1.00 75.69 84 TYR A N 1
ATOM 679 C CA . TYR A 1 84 ? 2.433 8.451 1.169 1.00 75.69 84 TYR A CA 1
ATOM 680 C C . TYR A 1 84 ? 3.862 8.799 0.730 1.00 75.69 84 TYR A C 1
ATOM 682 O O . TYR A 1 84 ? 4.059 9.726 -0.052 1.00 75.69 84 TYR A O 1
ATOM 690 N N . LEU A 1 85 ? 4.857 8.018 1.161 1.00 78.50 85 LEU A N 1
ATOM 691 C CA . LEU A 1 85 ? 6.239 8.141 0.690 1.00 78.50 85 LEU A CA 1
ATOM 692 C C . LEU A 1 85 ? 6.369 7.815 -0.802 1.00 78.50 85 LEU A C 1
ATOM 694 O O . LEU A 1 85 ? 7.040 8.551 -1.525 1.00 78.50 85 LEU A O 1
ATOM 698 N N . ALA A 1 86 ? 5.707 6.756 -1.278 1.00 76.19 86 ALA A N 1
ATOM 699 C CA . ALA A 1 86 ? 5.671 6.420 -2.700 1.00 76.19 86 ALA A CA 1
ATOM 700 C C . ALA A 1 86 ? 5.020 7.541 -3.527 1.00 76.19 86 ALA A C 1
ATOM 702 O O . ALA A 1 86 ? 5.550 7.930 -4.567 1.00 76.19 86 ALA A O 1
ATOM 703 N N . TRP A 1 87 ? 3.922 8.116 -3.033 1.00 75.19 87 TRP A N 1
ATOM 704 C CA . TRP A 1 87 ? 3.250 9.254 -3.650 1.00 75.19 87 TRP A CA 1
ATOM 705 C C . TRP A 1 87 ? 4.150 10.495 -3.698 1.00 75.19 87 TRP A C 1
ATOM 707 O O . TRP A 1 87 ? 4.302 11.097 -4.755 1.00 75.19 87 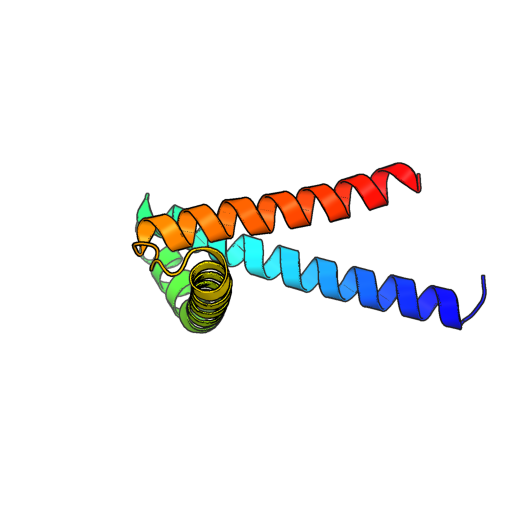TRP A O 1
ATOM 717 N N . LEU A 1 88 ? 4.829 10.836 -2.597 1.00 77.94 88 LEU A N 1
ATOM 718 C CA . LEU A 1 88 ? 5.802 11.936 -2.542 1.00 77.94 88 LEU A CA 1
ATOM 719 C C . LEU A 1 88 ? 6.950 11.747 -3.537 1.00 77.94 88 LEU A C 1
ATOM 721 O O . LEU A 1 88 ? 7.337 12.698 -4.216 1.00 77.94 88 LEU A O 1
ATOM 725 N N . ALA A 1 89 ? 7.490 10.533 -3.651 1.00 74.50 89 ALA A N 1
ATOM 726 C CA . ALA A 1 89 ? 8.557 10.217 -4.598 1.00 74.50 89 ALA A CA 1
ATOM 727 C C . ALA A 1 89 ? 8.090 10.370 -6.056 1.00 74.50 89 ALA A C 1
ATOM 729 O O . ALA A 1 89 ? 8.793 10.945 -6.887 1.00 74.50 89 ALA A O 1
ATOM 730 N N . VAL A 1 90 ? 6.873 9.919 -6.362 1.00 68.31 90 VAL A N 1
ATOM 731 C CA . VAL A 1 90 ? 6.269 10.066 -7.692 1.00 68.31 90 VAL A CA 1
ATOM 732 C C . VAL A 1 90 ? 5.990 11.536 -8.005 1.00 68.31 90 VAL A C 1
ATOM 734 O O . VAL A 1 90 ? 6.366 12.032 -9.067 1.00 68.31 90 VAL A O 1
ATOM 737 N N . HIS A 1 91 ? 5.372 12.259 -7.074 1.00 66.25 91 HIS A N 1
ATOM 738 C CA . HIS A 1 91 ? 4.954 13.637 -7.299 1.00 66.25 91 HIS A CA 1
ATOM 739 C C . HIS A 1 91 ? 6.152 14.594 -7.374 1.00 66.25 91 HIS A C 1
ATOM 741 O O . HIS A 1 91 ? 6.207 15.440 -8.270 1.00 66.25 91 HIS A O 1
ATOM 747 N N . SER A 1 92 ? 7.168 14.404 -6.523 1.00 64.88 92 SER A N 1
ATOM 748 C CA . SER A 1 92 ? 8.436 15.145 -6.625 1.00 64.88 92 SER A CA 1
ATOM 749 C C . SER A 1 92 ? 9.122 14.919 -7.976 1.00 64.88 92 SER A C 1
ATOM 751 O O . SER A 1 92 ? 9.574 15.881 -8.598 1.00 64.88 92 SER A O 1
ATOM 753 N N . SER A 1 93 ? 9.092 13.691 -8.503 1.00 59.12 93 SER A N 1
ATOM 754 C CA . SER A 1 93 ? 9.631 13.372 -9.831 1.00 59.12 93 SER A CA 1
ATOM 755 C C . SER A 1 93 ? 8.878 14.082 -10.962 1.00 59.12 93 SER A C 1
ATOM 757 O O . SER A 1 93 ? 9.493 14.492 -11.941 1.00 59.12 93 SER A O 1
ATOM 759 N N . THR A 1 94 ? 7.564 14.297 -10.828 1.00 55.75 94 THR A N 1
ATOM 760 C CA . THR A 1 94 ? 6.781 15.056 -11.823 1.00 55.75 94 THR A CA 1
ATOM 761 C C . THR A 1 94 ? 6.974 16.572 -11.739 1.00 55.75 94 THR A C 1
ATOM 763 O O . THR A 1 94 ? 6.871 17.246 -12.762 1.00 55.75 94 THR A O 1
ATOM 766 N N . SER A 1 95 ? 7.300 17.123 -10.562 1.00 50.19 95 SER A N 1
ATOM 767 C CA . SER A 1 95 ? 7.588 18.559 -10.404 1.00 50.19 95 SER A CA 1
ATOM 768 C C . SER A 1 95 ? 8.953 18.985 -10.949 1.00 50.19 95 SER A C 1
ATOM 770 O O . SER A 1 95 ? 9.112 20.135 -11.333 1.00 50.19 95 SER A O 1
ATOM 772 N N . VAL A 1 96 ? 9.915 18.059 -11.033 1.00 46.38 96 VAL A N 1
ATOM 773 C CA . VAL A 1 96 ? 11.261 18.302 -11.591 1.00 46.38 96 VAL A CA 1
ATOM 774 C C . VAL A 1 96 ? 11.246 18.349 -13.129 1.00 46.38 96 VAL A C 1
ATOM 776 O O . VAL A 1 96 ? 12.183 18.843 -13.745 1.00 46.38 96 VAL A O 1
ATOM 779 N N . VAL A 1 97 ? 10.180 17.844 -13.760 1.00 47.53 97 VAL A N 1
ATOM 780 C CA . VAL A 1 97 ? 10.024 17.776 -15.226 1.00 47.53 97 VAL A CA 1
ATOM 781 C C . VAL A 1 97 ? 9.228 18.974 -15.785 1.00 47.53 97 VAL A C 1
ATOM 783 O O . VAL A 1 97 ? 9.014 19.049 -16.994 1.00 47.53 97 VAL A O 1
ATOM 786 N N . ARG A 1 98 ? 8.793 19.917 -14.936 1.00 42.56 98 ARG A N 1
ATOM 787 C CA . ARG A 1 98 ? 8.186 21.188 -15.371 1.00 42.56 98 ARG A CA 1
ATOM 788 C C . ARG A 1 98 ? 9.215 22.290 -15.562 1.00 42.56 98 ARG A C 1
ATOM 790 O O . ARG A 1 98 ? 10.111 22.407 -14.702 1.00 42.56 98 ARG A O 1
#